Protein AF-A0A540KWW9-F1 (afdb_monomer)

pLDDT: mean 82.39, std 13.44, range [48.59, 96.44]

Organism: Malus baccata (NCBI:txid106549)

Sequence (92 aa):
MARFLIVLTLILCFCFSSTVKAEAQSQTDPREVEVLKEILIQLGKKDWNFSIDPCINDTNWFTQTSDKLTLYNNTVICNCSNPDGFCHVVSM

Foldseek 3Di:
DVVVVVVVVVVVVVVVPDPPPPPPQQAADVVVLVVVVVVCVVVVNDQADSVDTLAPPDCSQWDDDDPVGVPDTRRFDWDCPDPVRHIYTPGD

Secondary structure (DSSP, 8-state):
-HHHHHHHHHHHHHHHS-------PPPBPHHHHHHHHHHHHHHT-----TTS-TTS--GGGS----TT-TT-----EEE---TTS-BEEEE-

Solvent-accessible surface area (backbone atoms only — not comparable to full-atom values): 5859 Å² total; per-residue (Å²): 110,72,71,59,53,53,53,53,53,54,54,52,54,58,68,73,69,69,81,77,82,77,75,78,75,59,50,52,44,70,68,56,57,52,52,51,52,53,51,31,62,75,68,68,58,82,74,68,62,83,92,49,68,70,65,72,79,51,74,58,41,43,59,72,93,43,102,87,45,88,87,61,75,56,38,56,39,60,45,68,84,46,92,86,60,31,21,42,80,76,48,82

Structure (mmCIF, N/CA/C/O backbone):
data_AF-A0A540KWW9-F1
#
_entry.id   AF-A0A540KWW9-F1
#
loop_
_atom_site.group_PDB
_atom_site.id
_atom_site.type_symbol
_atom_site.label_atom_id
_atom_site.label_alt_id
_atom_site.label_comp_id
_atom_site.label_asym_id
_atom_site.label_entity_id
_atom_site.label_seq_id
_atom_site.pdbx_PDB_ins_code
_atom_site.Cartn_x
_atom_site.Cartn_y
_atom_site.Cartn_z
_atom_site.occupancy
_atom_site.B_iso_or_equiv
_atom_site.auth_seq_id
_atom_site.auth_comp_id
_atom_site.auth_asym_id
_atom_site.auth_atom_id
_atom_site.pdbx_PDB_model_num
ATOM 1 N N . MET A 1 1 ? 30.525 16.760 -48.501 1.00 68.06 1 MET A N 1
ATOM 2 C CA . MET A 1 1 ? 31.402 15.898 -47.680 1.00 68.06 1 MET A CA 1
ATOM 3 C C . MET A 1 1 ? 31.397 16.343 -46.215 1.00 68.06 1 MET A C 1
ATOM 5 O O . MET A 1 1 ? 30.638 15.768 -45.454 1.00 68.06 1 MET A O 1
ATOM 9 N N . ALA A 1 2 ? 32.096 17.417 -45.817 1.00 73.50 2 ALA A N 1
ATOM 10 C CA . ALA A 1 2 ? 32.209 17.829 -44.402 1.00 73.50 2 ALA A CA 1
ATOM 11 C C . ALA A 1 2 ? 30.875 18.149 -43.689 1.00 73.50 2 ALA A C 1
ATOM 13 O O . ALA A 1 2 ? 30.670 17.739 -42.554 1.00 73.50 2 ALA A O 1
ATOM 14 N N . ARG A 1 3 ? 29.928 18.819 -44.363 1.00 75.75 3 ARG A N 1
ATOM 15 C CA . ARG A 1 3 ? 28.611 19.152 -43.779 1.00 75.75 3 ARG A CA 1
ATOM 16 C C . ARG A 1 3 ? 27.757 17.920 -43.462 1.00 75.75 3 ARG A C 1
ATOM 18 O O . ARG A 1 3 ? 27.061 17.908 -42.459 1.00 75.75 3 ARG A O 1
ATOM 25 N N . PHE A 1 4 ? 27.846 16.884 -44.297 1.00 78.62 4 PHE A N 1
ATOM 26 C CA . PHE A 1 4 ? 27.139 15.619 -44.083 1.00 78.62 4 PHE A CA 1
ATOM 27 C C . PHE A 1 4 ? 27.736 14.848 -42.898 1.00 78.62 4 PHE A C 1
ATOM 29 O O . PHE A 1 4 ? 26.999 14.321 -42.072 1.00 78.62 4 PHE A O 1
ATOM 36 N N . LEU A 1 5 ? 29.068 14.868 -42.770 1.00 82.00 5 LEU A N 1
ATOM 37 C CA . LEU A 1 5 ? 29.774 14.265 -41.639 1.00 82.00 5 LEU A CA 1
ATOM 38 C C . LEU A 1 5 ? 29.413 14.949 -40.312 1.00 82.00 5 LEU A C 1
ATOM 40 O O . LEU A 1 5 ? 29.158 14.257 -39.339 1.00 82.00 5 LEU A O 1
ATOM 44 N N . ILE A 1 6 ? 29.303 16.282 -40.281 1.00 83.94 6 ILE A N 1
ATOM 45 C CA . ILE A 1 6 ? 28.908 17.026 -39.070 1.00 83.94 6 ILE A CA 1
ATOM 46 C C . ILE A 1 6 ? 27.490 16.651 -38.618 1.00 83.94 6 ILE A C 1
ATOM 48 O O . ILE A 1 6 ? 27.270 16.400 -37.436 1.00 83.94 6 ILE A O 1
ATOM 52 N N . VAL A 1 7 ? 26.535 16.574 -39.551 1.00 83.69 7 VAL A N 1
ATOM 53 C CA . VAL A 1 7 ? 25.149 16.188 -39.236 1.00 83.69 7 VAL A CA 1
ATOM 54 C C . VAL A 1 7 ? 25.086 14.753 -38.706 1.00 83.69 7 VAL A C 1
ATOM 56 O O . VAL A 1 7 ? 24.404 14.499 -37.716 1.00 83.69 7 VAL A O 1
ATOM 59 N N . LEU A 1 8 ? 25.846 13.831 -39.306 1.00 82.88 8 LEU A N 1
ATOM 60 C CA . LEU A 1 8 ? 25.918 12.441 -38.858 1.00 82.88 8 LEU A CA 1
ATOM 61 C C . LEU A 1 8 ? 26.482 12.323 -37.431 1.00 82.88 8 LEU A C 1
ATOM 63 O O . LEU A 1 8 ? 25.931 11.588 -36.614 1.00 82.88 8 LEU A O 1
ATOM 67 N N . THR A 1 9 ? 27.529 13.087 -37.104 1.00 82.31 9 THR A N 1
ATOM 68 C CA . THR A 1 9 ? 28.122 13.111 -35.757 1.00 82.31 9 THR A CA 1
ATOM 69 C C . THR A 1 9 ? 27.146 13.642 -34.704 1.00 82.31 9 THR A C 1
ATOM 71 O O . THR A 1 9 ? 27.073 13.093 -33.607 1.00 82.31 9 THR A O 1
ATOM 74 N N . LEU A 1 10 ? 26.357 14.671 -35.030 1.00 80.38 10 LEU A N 1
ATOM 75 C CA . LEU A 1 10 ? 25.360 15.233 -34.110 1.00 80.38 10 LEU A CA 1
ATOM 76 C C . LEU A 1 10 ? 24.218 14.248 -33.814 1.00 80.38 10 LEU A C 1
ATOM 78 O O . LEU A 1 10 ? 23.807 14.124 -32.662 1.00 80.38 10 LEU A O 1
ATOM 82 N N . ILE A 1 11 ? 23.746 13.512 -34.827 1.00 80.25 11 ILE A N 1
ATOM 83 C CA . ILE A 1 11 ? 22.713 12.473 -34.664 1.00 80.25 11 ILE A CA 1
ATOM 84 C C . ILE A 1 11 ? 23.231 11.342 -33.771 1.00 80.25 11 ILE A C 1
ATOM 86 O O . ILE A 1 11 ? 22.550 10.940 -32.830 1.00 80.25 11 ILE A O 1
ATOM 90 N N . LEU A 1 12 ? 24.459 10.874 -34.018 1.00 77.06 12 LEU A N 1
ATOM 91 C CA . LEU A 1 12 ? 25.088 9.831 -33.208 1.00 77.06 12 LEU A CA 1
ATOM 92 C C . LEU A 1 12 ? 25.232 10.273 -31.742 1.00 77.06 12 LEU A C 1
ATOM 94 O O . LEU A 1 12 ? 24.824 9.532 -30.853 1.00 77.06 12 LEU A O 1
ATOM 98 N N . CYS A 1 13 ? 25.707 11.494 -31.472 1.00 72.12 13 CYS A N 1
ATOM 99 C CA . CYS A 1 13 ? 25.793 12.038 -30.108 1.00 72.12 13 CYS A CA 1
ATOM 100 C C . CYS A 1 13 ? 24.439 12.070 -29.379 1.00 72.12 13 CYS A C 1
ATOM 102 O O . CYS A 1 13 ? 24.380 11.778 -28.182 1.00 72.12 13 CYS A O 1
ATOM 104 N N . PHE A 1 14 ? 23.351 12.394 -30.084 1.00 67.00 14 PHE A N 1
ATOM 105 C CA . PHE A 1 14 ? 22.016 12.438 -29.489 1.00 67.00 14 PHE A CA 1
ATOM 106 C C . PHE A 1 14 ? 21.504 11.033 -29.131 1.00 67.00 14 PHE A C 1
ATOM 108 O O . PHE A 1 14 ? 20.912 10.850 -28.071 1.00 67.00 14 PHE A O 1
ATOM 115 N N . CYS A 1 15 ? 21.813 10.019 -29.948 1.00 65.38 15 CYS A N 1
ATOM 116 C CA . CYS A 1 15 ? 21.425 8.628 -29.694 1.00 65.38 15 CYS A CA 1
ATOM 117 C C . CYS A 1 15 ? 22.131 7.993 -28.481 1.00 65.38 15 CYS A C 1
ATOM 119 O O . CYS A 1 15 ? 21.541 7.144 -27.820 1.00 65.38 15 CYS A O 1
ATOM 121 N N . PHE A 1 16 ? 23.365 8.398 -28.158 1.00 61.84 16 PHE A N 1
ATOM 122 C CA . PHE A 1 16 ? 24.099 7.859 -26.998 1.00 61.84 16 PHE A CA 1
ATOM 123 C C . PHE A 1 16 ? 23.735 8.529 -25.664 1.00 61.84 16 PHE A C 1
ATOM 125 O O . PHE A 1 16 ? 24.097 8.020 -24.606 1.00 61.84 16 PHE A O 1
ATOM 132 N N . SER A 1 17 ? 23.017 9.655 -25.693 1.00 61.34 17 SER A N 1
ATOM 133 C CA . SER A 1 17 ? 22.771 10.482 -24.501 1.00 61.34 17 SER A CA 1
ATOM 134 C C . SER A 1 17 ? 21.480 10.130 -23.749 1.00 61.34 17 SER A C 1
ATOM 136 O O . SER A 1 17 ? 21.191 10.722 -22.713 1.00 61.34 17 SER A O 1
ATOM 138 N N . SER A 1 18 ? 20.689 9.174 -24.238 1.00 57.00 18 SER A N 1
ATOM 139 C CA . SER A 1 18 ? 19.355 8.879 -23.699 1.00 57.00 18 SER A CA 1
ATOM 140 C C . SER A 1 18 ? 19.301 7.525 -22.996 1.00 57.00 18 SER A C 1
ATOM 142 O O . SER A 1 18 ? 18.565 6.632 -23.404 1.00 57.00 18 SER A O 1
ATOM 144 N N . THR A 1 19 ? 20.052 7.359 -21.908 1.00 55.19 19 THR A N 1
ATOM 145 C CA . THR A 1 19 ? 19.760 6.285 -20.945 1.00 55.19 19 THR A CA 1
ATOM 146 C C . THR A 1 19 ? 18.743 6.803 -19.930 1.00 55.19 19 THR A C 1
ATOM 148 O O . THR A 1 19 ? 19.077 7.208 -18.822 1.00 55.19 19 THR A O 1
ATOM 151 N N . VAL A 1 20 ? 17.464 6.837 -20.318 1.00 60.41 20 VAL A N 1
ATOM 152 C CA . VAL A 1 20 ? 16.382 7.027 -19.343 1.00 60.41 20 VAL A CA 1
ATOM 153 C C . VAL A 1 20 ? 16.256 5.715 -18.582 1.00 60.41 20 VAL A C 1
ATOM 155 O O . VAL A 1 20 ? 15.729 4.732 -19.100 1.00 60.41 20 VAL A O 1
ATOM 158 N N . LYS A 1 21 ? 16.788 5.676 -17.361 1.00 48.59 21 LYS A N 1
ATOM 159 C CA . LYS A 1 21 ? 16.584 4.557 -16.445 1.00 48.59 21 LYS A CA 1
ATOM 160 C C . LYS A 1 21 ? 15.146 4.651 -15.928 1.00 48.59 21 LYS A C 1
ATOM 162 O O . LYS A 1 21 ? 14.884 5.261 -14.900 1.00 48.59 21 LYS A O 1
ATOM 167 N N . ALA A 1 22 ? 14.200 4.128 -16.704 1.00 51.09 22 ALA A N 1
ATOM 168 C CA . ALA A 1 22 ? 12.854 3.876 -16.215 1.00 51.09 22 ALA A CA 1
ATOM 169 C C . ALA A 1 22 ? 12.959 2.703 -15.235 1.00 51.09 22 ALA A C 1
ATOM 171 O O . ALA A 1 22 ? 12.966 1.542 -15.637 1.00 51.09 22 ALA A O 1
ATOM 172 N N . GLU A 1 23 ? 13.151 3.005 -13.954 1.00 55.50 23 GLU A N 1
ATOM 173 C CA . GLU A 1 23 ? 13.013 2.004 -12.904 1.00 55.50 23 GLU A CA 1
ATOM 174 C C . GLU A 1 23 ? 11.529 1.643 -12.853 1.00 55.50 23 GLU A C 1
ATOM 176 O O . GLU A 1 23 ? 10.702 2.410 -12.365 1.00 55.50 23 GLU A O 1
ATOM 181 N N . ALA A 1 24 ? 11.171 0.507 -13.457 1.00 58.44 24 ALA A N 1
ATOM 182 C CA . ALA A 1 24 ? 9.870 -0.097 -13.236 1.00 58.44 24 ALA A CA 1
ATOM 183 C C . ALA A 1 24 ? 9.793 -0.415 -11.741 1.00 58.44 24 ALA A C 1
ATOM 185 O O . ALA A 1 24 ? 10.469 -1.3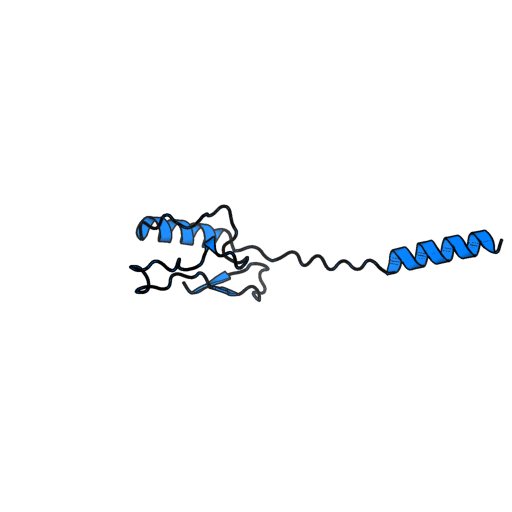27 -11.263 1.00 58.44 24 ALA A O 1
ATOM 186 N N . GLN A 1 25 ? 9.053 0.402 -10.993 1.00 65.75 25 GLN A N 1
ATOM 187 C CA . GLN A 1 25 ? 8.853 0.172 -9.574 1.00 65.75 25 GLN A CA 1
ATOM 188 C C . GLN A 1 25 ? 8.116 -1.159 -9.431 1.00 65.75 25 GLN A C 1
ATOM 190 O O . GLN A 1 25 ? 7.064 -1.368 -10.039 1.00 65.75 25 GLN A O 1
ATOM 195 N N . SER A 1 26 ? 8.737 -2.084 -8.702 1.00 80.38 26 SER A N 1
ATOM 196 C CA . SER A 1 26 ? 8.139 -3.372 -8.380 1.00 80.38 26 SER A CA 1
ATOM 197 C C . SER A 1 26 ? 6.782 -3.144 -7.703 1.00 80.38 26 SER A C 1
ATOM 199 O O . SER A 1 26 ? 6.641 -2.235 -6.885 1.00 80.38 26 SER A O 1
ATOM 201 N N . GLN A 1 27 ? 5.777 -3.920 -8.104 1.00 91.38 27 GLN A N 1
ATOM 202 C CA . GLN A 1 27 ? 4.423 -3.840 -7.553 1.00 91.38 27 GLN A CA 1
ATOM 203 C C . GLN A 1 27 ? 4.313 -4.702 -6.296 1.00 91.38 27 GLN A C 1
ATOM 205 O O . GLN A 1 27 ? 5.110 -5.624 -6.101 1.00 91.38 27 GLN A O 1
ATOM 210 N N . THR A 1 28 ? 3.319 -4.439 -5.451 1.00 95.19 28 THR A N 1
ATOM 211 C CA . THR A 1 28 ? 3.009 -5.346 -4.342 1.00 95.19 28 THR A CA 1
ATOM 212 C C . THR A 1 28 ? 2.549 -6.707 -4.860 1.00 95.19 28 THR A C 1
ATOM 214 O O . THR A 1 28 ? 1.827 -6.788 -5.857 1.00 95.19 28 THR A O 1
ATOM 217 N N . ASP A 1 29 ? 2.924 -7.784 -4.165 1.00 94.81 29 ASP A N 1
ATOM 218 C CA . ASP A 1 29 ? 2.381 -9.116 -4.440 1.00 94.81 29 ASP A CA 1
ATOM 219 C C . ASP A 1 29 ? 0.832 -9.090 -4.397 1.00 94.81 29 ASP A C 1
ATOM 221 O O . ASP A 1 29 ? 0.244 -8.744 -3.365 1.00 94.81 29 ASP A O 1
ATOM 225 N N . PRO A 1 30 ? 0.132 -9.488 -5.479 1.00 94.38 30 PRO A N 1
ATOM 226 C CA . PRO A 1 30 ? -1.330 -9.480 -5.528 1.00 94.38 30 PRO A CA 1
ATOM 227 C C . PRO A 1 30 ? -2.008 -10.278 -4.404 1.00 94.38 30 PRO A C 1
ATOM 229 O O . PRO A 1 30 ? -3.141 -9.973 -4.029 1.00 94.38 30 PRO A O 1
ATOM 232 N N . ARG A 1 31 ? -1.334 -11.295 -3.856 1.00 96.00 31 ARG A N 1
ATOM 233 C CA . ARG A 1 31 ? -1.838 -12.098 -2.733 1.00 96.00 31 ARG A CA 1
ATOM 234 C C . ARG A 1 31 ? -1.879 -11.286 -1.445 1.00 96.00 31 ARG A C 1
ATOM 236 O O . ARG A 1 31 ? -2.833 -11.405 -0.686 1.00 96.00 31 ARG A O 1
ATOM 243 N N . GLU A 1 32 ? -0.884 -10.434 -1.218 1.00 96.25 32 GLU A N 1
ATOM 244 C CA . GLU A 1 32 ? -0.867 -9.533 -0.063 1.00 96.25 32 GLU A CA 1
ATOM 245 C C . GLU A 1 32 ? -1.943 -8.460 -0.181 1.00 96.25 32 GLU A C 1
ATOM 247 O O . GLU A 1 32 ? -2.595 -8.135 0.808 1.00 96.25 32 GLU A O 1
ATOM 252 N N . VAL A 1 33 ? -2.198 -7.964 -1.397 1.00 95.81 33 VAL A N 1
ATOM 253 C CA . VAL A 1 33 ? -3.298 -7.024 -1.648 1.00 95.81 33 VAL A CA 1
ATOM 254 C C . VAL A 1 33 ? -4.645 -7.640 -1.258 1.00 95.81 33 VAL A C 1
ATOM 256 O O . VAL A 1 33 ? -5.480 -6.954 -0.672 1.00 95.81 33 VAL A O 1
ATOM 259 N N . GLU A 1 34 ? -4.865 -8.927 -1.535 1.00 96.44 34 GLU A N 1
ATOM 260 C CA . GLU A 1 34 ? -6.091 -9.618 -1.120 1.00 96.44 34 GLU A CA 1
ATOM 261 C C . GLU A 1 34 ? -6.170 -9.793 0.404 1.00 96.44 34 GLU A C 1
ATOM 263 O O . GLU A 1 34 ? -7.194 -9.474 1.007 1.00 96.44 34 GLU A O 1
ATOM 268 N N . VAL A 1 35 ? -5.066 -10.179 1.050 1.00 95.50 35 VAL A N 1
ATOM 269 C CA . VAL A 1 35 ? -4.990 -10.275 2.519 1.00 95.50 35 VAL A CA 1
ATOM 270 C C . VAL A 1 35 ? -5.282 -8.924 3.186 1.00 95.50 35 VAL A C 1
ATOM 272 O O . VAL A 1 35 ? -6.027 -8.860 4.165 1.00 95.50 35 VAL A O 1
ATOM 275 N N . LEU A 1 36 ? -4.768 -7.815 2.644 1.00 94.50 36 LEU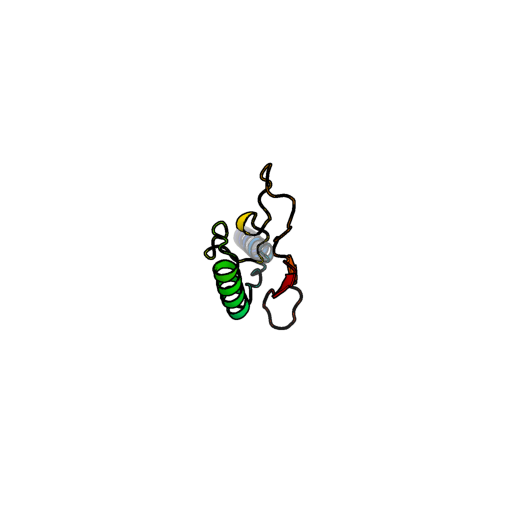 A N 1
ATOM 276 C CA . LEU A 1 36 ? -5.059 -6.472 3.155 1.00 94.50 36 LEU A CA 1
ATOM 277 C C . LEU A 1 36 ? -6.545 -6.101 3.031 1.00 94.50 36 LEU A C 1
ATOM 279 O O . LEU A 1 36 ? -7.076 -5.422 3.915 1.00 94.50 36 LEU A O 1
ATOM 283 N N . LYS A 1 37 ? -7.242 -6.548 1.976 1.00 94.56 37 LYS A N 1
ATOM 284 C CA . LYS A 1 37 ? -8.699 -6.355 1.854 1.00 94.56 37 LYS A CA 1
ATOM 285 C C . LYS A 1 37 ? -9.449 -7.113 2.939 1.00 94.56 37 LYS A C 1
ATOM 287 O O . LYS A 1 37 ? -10.358 -6.548 3.546 1.00 94.56 37 LYS A O 1
ATOM 292 N N . GLU A 1 38 ? -9.063 -8.356 3.212 1.00 95.31 38 GLU A N 1
ATOM 293 C CA . GLU A 1 38 ? -9.670 -9.150 4.284 1.00 95.31 38 GLU A CA 1
ATOM 294 C C . GLU A 1 38 ? -9.468 -8.492 5.655 1.00 95.31 38 GLU A C 1
ATOM 296 O O . GLU A 1 38 ? -10.429 -8.354 6.416 1.00 95.31 38 GLU A O 1
ATOM 301 N N . ILE A 1 39 ? -8.253 -8.012 5.946 1.00 91.62 39 ILE A N 1
ATOM 302 C CA . ILE A 1 39 ? -7.942 -7.266 7.175 1.00 91.62 39 ILE A CA 1
ATOM 303 C C . ILE A 1 39 ? -8.820 -6.017 7.283 1.00 91.62 39 ILE A C 1
ATOM 305 O O . ILE A 1 39 ? -9.425 -5.774 8.328 1.00 91.62 39 ILE A O 1
ATOM 309 N N . LEU A 1 40 ? -8.938 -5.238 6.205 1.00 89.81 40 LEU A N 1
ATOM 310 C CA . LEU A 1 40 ? -9.778 -4.042 6.183 1.00 89.81 40 LEU A CA 1
ATOM 311 C C . LEU A 1 40 ? -11.245 -4.364 6.503 1.00 89.81 40 LEU A C 1
ATOM 313 O O . LEU A 1 40 ? -11.862 -3.653 7.300 1.00 89.81 40 LEU A O 1
ATOM 317 N N . ILE A 1 41 ? -11.785 -5.439 5.922 1.00 91.81 41 ILE A N 1
ATOM 318 C CA . ILE A 1 41 ? -13.156 -5.900 6.176 1.00 91.81 41 ILE A CA 1
ATOM 319 C C . ILE A 1 41 ? -13.328 -6.270 7.651 1.00 91.81 41 ILE A C 1
ATOM 321 O O . ILE A 1 41 ? -14.283 -5.820 8.285 1.00 91.81 41 ILE A O 1
ATOM 325 N N . GLN A 1 42 ? -12.397 -7.046 8.210 1.00 92.50 42 GLN A N 1
ATOM 326 C CA . GLN A 1 42 ? -12.460 -7.484 9.607 1.00 92.50 42 GLN A CA 1
ATOM 327 C C . GLN A 1 42 ? -12.339 -6.319 10.597 1.00 92.50 42 GLN A C 1
ATOM 329 O O . GLN A 1 42 ? -13.019 -6.310 11.621 1.00 92.50 42 GLN A O 1
ATOM 334 N N . LEU A 1 43 ? -11.517 -5.315 10.282 1.00 88.06 43 LEU A N 1
ATOM 335 C CA . LEU A 1 43 ? -11.337 -4.120 11.109 1.00 88.06 43 LEU A CA 1
ATOM 336 C C . LEU A 1 43 ? -12.436 -3.062 10.903 1.00 88.06 43 LEU A C 1
ATOM 338 O O . LEU A 1 43 ? -12.465 -2.065 11.623 1.00 88.06 43 LEU A O 1
ATOM 342 N N . GLY A 1 44 ? -13.327 -3.235 9.920 1.00 86.19 44 GLY A N 1
ATOM 343 C CA . GLY A 1 44 ? -14.345 -2.237 9.573 1.00 86.19 44 GLY A CA 1
ATOM 344 C C . GLY A 1 44 ? -13.759 -0.912 9.067 1.00 86.19 44 GLY A C 1
ATOM 345 O O . GLY A 1 44 ? -14.425 0.127 9.129 1.00 86.19 44 GLY A O 1
ATOM 346 N N . LYS A 1 45 ? -12.514 -0.940 8.582 1.00 81.94 45 LYS A N 1
ATOM 347 C CA . LYS A 1 45 ? -11.780 0.216 8.063 1.00 81.94 45 LYS A CA 1
ATOM 348 C C . LYS A 1 45 ? -12.337 0.604 6.682 1.00 81.94 45 LYS A C 1
ATOM 350 O O . LYS A 1 45 ? -12.792 -0.254 5.934 1.00 81.94 45 LYS A O 1
ATOM 355 N N . LYS A 1 46 ? -12.365 1.897 6.336 1.00 83.06 46 LYS A N 1
ATOM 356 C CA . LYS A 1 46 ? -13.026 2.386 5.095 1.00 83.06 46 LYS A CA 1
ATOM 357 C C . LYS A 1 46 ? -12.201 3.366 4.267 1.00 83.06 46 LYS A C 1
ATOM 359 O O . LYS A 1 46 ? -12.620 3.775 3.194 1.00 83.06 46 LYS A O 1
ATOM 364 N N . ASP A 1 47 ? -11.056 3.764 4.788 1.00 83.88 47 ASP A N 1
ATOM 365 C CA . ASP A 1 47 ? -10.235 4.871 4.309 1.00 83.88 47 ASP A CA 1
ATOM 366 C C . ASP A 1 47 ? -9.045 4.424 3.444 1.00 83.88 47 ASP A C 1
ATOM 368 O O . ASP A 1 47 ? -8.274 5.273 3.020 1.00 83.88 47 ASP A O 1
ATOM 372 N N . TRP A 1 48 ? -8.898 3.125 3.146 1.00 89.50 48 TRP A N 1
ATOM 373 C CA . TRP A 1 48 ? -7.941 2.656 2.134 1.00 89.50 48 TRP A CA 1
ATOM 374 C C . TRP A 1 48 ? -8.596 2.503 0.762 1.00 89.50 48 TRP A C 1
ATOM 376 O O . TRP A 1 48 ? -9.584 1.787 0.597 1.00 89.50 48 TRP A O 1
ATOM 386 N N . ASN A 1 49 ? -7.987 3.126 -0.239 1.00 92.50 49 ASN A N 1
ATOM 387 C CA . ASN A 1 49 ? -8.273 2.950 -1.652 1.00 92.50 49 ASN A CA 1
ATOM 388 C C . ASN A 1 49 ? -7.341 1.889 -2.257 1.00 92.50 49 ASN A C 1
ATOM 390 O O . ASN A 1 49 ? -6.179 2.166 -2.541 1.00 92.50 49 ASN A O 1
ATOM 394 N N . PHE A 1 50 ? -7.869 0.693 -2.520 1.00 92.69 50 PHE A N 1
ATOM 395 C CA . PHE A 1 50 ? -7.125 -0.411 -3.150 1.00 92.69 50 PHE A CA 1
ATOM 396 C C . PHE A 1 50 ? -6.851 -0.217 -4.652 1.00 92.69 50 PHE A C 1
ATOM 398 O O . PHE A 1 50 ? -6.265 -1.093 -5.280 1.00 92.69 50 PHE A O 1
ATOM 405 N N . SER A 1 51 ? -7.269 0.907 -5.246 1.00 93.19 51 SER A N 1
ATOM 406 C CA . SER A 1 51 ? -6.867 1.277 -6.615 1.00 93.19 51 SER A CA 1
ATOM 407 C C . SER A 1 51 ? -5.440 1.837 -6.674 1.00 93.19 51 SER A C 1
ATOM 409 O O . SER A 1 51 ? -4.917 2.062 -7.762 1.00 93.19 51 SER A O 1
ATOM 411 N N . ILE A 1 52 ? -4.839 2.109 -5.513 1.00 93.44 52 ILE A N 1
ATOM 412 C CA . ILE A 1 52 ? -3.481 2.624 -5.342 1.00 93.44 52 ILE A CA 1
ATOM 413 C C . ILE A 1 52 ? -2.638 1.483 -4.775 1.00 93.44 52 ILE A C 1
ATOM 415 O O . ILE A 1 52 ? -3.055 0.850 -3.812 1.00 93.44 52 ILE A O 1
ATOM 419 N N . ASP A 1 53 ? -1.468 1.214 -5.350 1.00 94.00 53 ASP A N 1
ATOM 420 C CA . ASP A 1 53 ?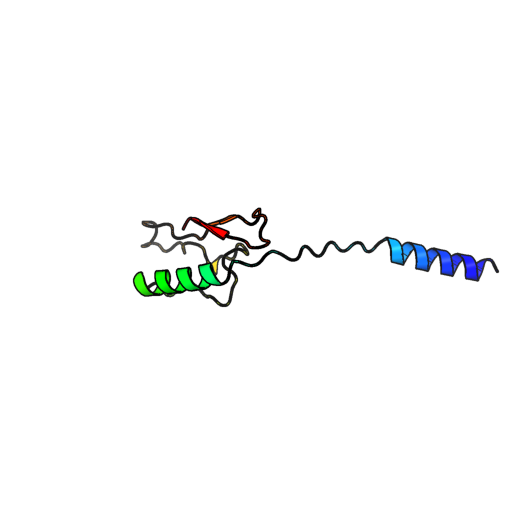 -0.568 0.170 -4.845 1.00 94.00 53 ASP A CA 1
ATOM 421 C C . ASP A 1 53 ? -0.121 0.483 -3.391 1.00 94.00 53 ASP A C 1
ATOM 423 O O . ASP A 1 53 ? 0.161 1.642 -3.072 1.00 94.00 53 ASP A O 1
ATOM 427 N N . PRO A 1 54 ? -0.104 -0.496 -2.469 1.00 93.50 54 PRO A N 1
ATOM 428 C CA . PRO A 1 54 ? 0.262 -0.258 -1.071 1.00 93.50 54 PRO A CA 1
ATOM 429 C C . PRO A 1 54 ? 1.730 0.078 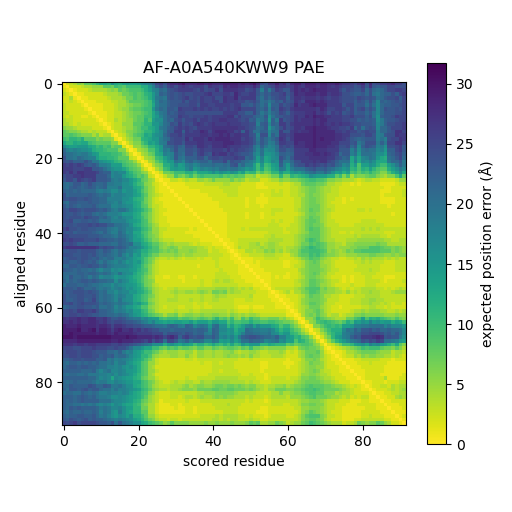-0.831 1.00 93.50 54 PRO A C 1
ATOM 431 O O . PRO A 1 54 ? 2.0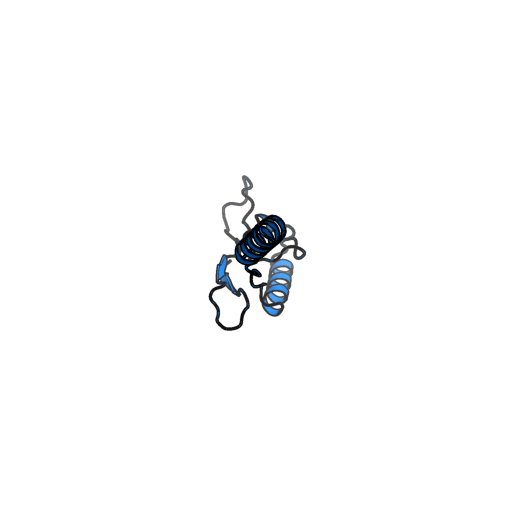51 0.689 0.187 1.00 93.50 54 PRO A O 1
ATOM 434 N N . CYS A 1 55 ? 2.621 -0.246 -1.763 1.00 93.56 55 CYS A N 1
ATOM 435 C CA . CYS A 1 55 ? 4.056 -0.059 -1.604 1.00 93.56 55 CYS A CA 1
ATOM 436 C C . CYS A 1 55 ? 4.628 1.139 -2.380 1.00 93.56 55 CYS A C 1
ATOM 438 O O . CYS A 1 55 ? 5.843 1.348 -2.357 1.00 93.56 55 CYS A O 1
ATOM 440 N N . ILE A 1 56 ? 3.792 1.984 -3.000 1.00 90.88 56 ILE A N 1
ATOM 441 C CA . ILE A 1 56 ? 4.242 3.216 -3.685 1.00 90.88 56 ILE A CA 1
ATOM 442 C C . ILE A 1 56 ? 4.316 4.459 -2.777 1.00 90.88 56 ILE A C 1
ATOM 444 O O . ILE A 1 56 ? 4.410 5.579 -3.275 1.00 90.88 56 ILE A O 1
ATOM 448 N N . ASN A 1 57 ? 4.336 4.270 -1.450 1.00 84.75 57 ASN A N 1
ATOM 449 C CA . ASN A 1 57 ? 4.498 5.330 -0.440 1.00 84.75 57 ASN A CA 1
ATOM 450 C C . ASN A 1 57 ? 3.464 6.473 -0.561 1.00 84.75 57 ASN A C 1
ATOM 452 O O . ASN A 1 57 ? 3.791 7.651 -0.409 1.00 84.75 57 ASN A O 1
ATOM 456 N N . ASP A 1 58 ? 2.216 6.114 -0.861 1.00 91.19 58 ASP A N 1
ATOM 457 C CA . ASP A 1 58 ? 1.089 7.042 -0.953 1.00 91.19 58 ASP A CA 1
ATOM 458 C C . ASP A 1 58 ? 0.407 7.227 0.415 1.00 91.19 58 ASP A C 1
ATOM 460 O O . ASP A 1 58 ? 0.272 6.277 1.192 1.00 91.19 58 ASP A O 1
ATOM 464 N N . THR A 1 59 ? -0.072 8.442 0.701 1.00 89.25 59 THR A N 1
ATOM 465 C CA . THR A 1 59 ? -0.722 8.777 1.980 1.00 89.25 59 THR A CA 1
ATOM 466 C C . THR A 1 59 ? -2.014 8.008 2.228 1.00 89.25 59 THR A C 1
ATOM 468 O O . THR A 1 59 ? -2.433 7.892 3.379 1.00 89.25 59 THR A O 1
ATOM 471 N N . ASN A 1 60 ? -2.615 7.434 1.182 1.00 90.81 60 ASN A N 1
ATOM 472 C CA . ASN A 1 60 ? -3.715 6.487 1.275 1.00 90.81 60 ASN A CA 1
ATOM 473 C C . ASN A 1 60 ? -3.446 5.382 2.299 1.00 90.81 60 ASN A C 1
ATOM 475 O O . ASN A 1 60 ? -4.360 4.971 2.998 1.00 90.81 60 ASN A O 1
ATOM 479 N N . TRP A 1 61 ? -2.201 4.921 2.412 1.00 91.69 61 TRP A N 1
ATOM 480 C CA . TRP A 1 61 ? -1.824 3.788 3.254 1.00 91.69 61 TRP A CA 1
ATOM 481 C C . TRP A 1 61 ? -1.311 4.189 4.636 1.00 91.69 61 TRP A C 1
ATOM 483 O O . TRP A 1 61 ? -0.874 3.327 5.396 1.00 91.69 61 TRP A O 1
ATOM 493 N N . PHE A 1 62 ? -1.370 5.479 4.973 1.00 88.50 62 PHE A N 1
ATOM 494 C CA . PHE A 1 62 ? -0.895 6.011 6.246 1.00 88.50 62 PHE A CA 1
ATOM 495 C C . PHE A 1 62 ? -2.042 6.165 7.241 1.00 88.50 62 PHE A C 1
ATOM 497 O O . PHE A 1 62 ? -3.205 6.353 6.875 1.00 88.50 62 PHE A O 1
ATOM 504 N N . THR A 1 63 ? -1.709 6.149 8.529 1.00 82.81 63 THR A N 1
ATOM 505 C CA . THR A 1 63 ? -2.662 6.523 9.576 1.00 82.81 63 THR A CA 1
ATOM 506 C C . THR A 1 63 ? -3.035 7.990 9.430 1.00 82.81 63 THR A C 1
ATOM 508 O O . THR A 1 63 ? -2.196 8.875 9.602 1.00 82.81 63 THR A O 1
ATOM 511 N N . GLN A 1 64 ? -4.305 8.266 9.136 1.00 74.88 64 GLN A N 1
ATOM 512 C CA . GLN A 1 64 ? -4.788 9.640 9.078 1.00 74.88 64 GLN A CA 1
ATOM 513 C C . GLN A 1 64 ? -4.783 10.251 10.480 1.00 74.88 64 GLN A C 1
ATOM 515 O O . GLN A 1 64 ? -5.439 9.756 11.401 1.00 74.88 64 GLN A O 1
ATOM 520 N N . THR A 1 65 ? -4.059 11.356 10.638 1.00 64.94 65 THR A N 1
ATOM 521 C CA . THR A 1 65 ? -4.033 12.131 11.876 1.00 64.94 65 THR A CA 1
ATOM 522 C C . THR A 1 65 ? -5.395 12.797 12.072 1.00 64.94 65 THR A C 1
ATOM 524 O O . THR A 1 65 ? -5.674 13.848 11.503 1.00 64.94 65 THR A O 1
ATOM 527 N N . SER A 1 66 ? -6.271 12.172 12.853 1.00 62.44 66 SER A N 1
ATOM 528 C CA . SER A 1 66 ? -7.493 12.800 13.359 1.00 62.44 66 SER A CA 1
ATOM 529 C C . SER A 1 66 ? -7.371 12.984 14.870 1.00 62.44 66 SER A C 1
ATOM 531 O O . SER A 1 66 ? -6.779 12.146 15.555 1.00 62.44 66 SER A O 1
ATOM 533 N N . ASP A 1 67 ? -7.975 14.054 15.396 1.00 53.88 67 ASP A N 1
ATOM 534 C CA . ASP A 1 67 ? -7.903 14.469 16.808 1.00 53.88 67 ASP A CA 1
ATOM 535 C C . ASP A 1 67 ? -8.404 13.408 17.814 1.00 53.88 67 ASP A C 1
ATOM 537 O O . ASP A 1 67 ? -8.254 13.575 19.023 1.00 53.88 67 ASP A O 1
ATOM 541 N N . LYS A 1 68 ? -9.003 12.306 17.340 1.00 55.12 68 LYS A N 1
ATOM 542 C CA . LYS A 1 68 ? -9.502 11.188 18.161 1.00 55.12 68 LYS A CA 1
ATOM 543 C C . LYS A 1 68 ? -8.775 9.851 17.930 1.00 55.12 68 LYS A C 1
ATOM 545 O O . LYS A 1 68 ? -9.149 8.868 18.564 1.00 55.12 68 LYS A O 1
ATOM 550 N N . LEU A 1 69 ? -7.790 9.781 17.027 1.00 57.44 69 LEU A N 1
ATOM 551 C CA . LEU A 1 69 ? -7.354 8.522 16.393 1.00 57.44 69 LEU A CA 1
ATOM 552 C C . LEU A 1 69 ? -5.888 8.107 16.602 1.00 57.44 69 LEU A C 1
ATOM 554 O O . LEU A 1 69 ? -5.508 7.037 16.142 1.00 57.44 69 LEU A O 1
ATOM 558 N N . THR A 1 70 ? -5.064 8.853 17.341 1.00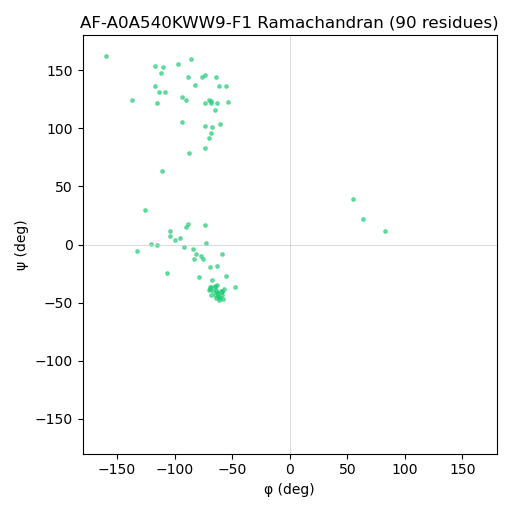 60.22 70 THR A N 1
ATOM 559 C CA . THR A 1 70 ? -3.631 8.521 17.527 1.00 60.22 70 THR A CA 1
ATOM 560 C C . THR A 1 70 ? -3.340 7.329 18.456 1.00 60.22 70 THR A C 1
ATOM 562 O O . THR A 1 70 ? -2.209 7.159 18.900 1.00 60.22 70 THR A O 1
ATOM 565 N N . LEU A 1 71 ? -4.326 6.476 18.753 1.00 67.00 71 LEU A N 1
ATOM 566 C CA . LEU A 1 71 ? -4.125 5.278 19.580 1.00 67.00 71 LEU A CA 1
ATOM 567 C C . LEU A 1 71 ? -3.483 4.114 18.809 1.00 67.00 71 LEU A C 1
ATOM 569 O O . LEU A 1 71 ? -2.798 3.301 19.425 1.00 67.00 71 LEU A O 1
ATOM 573 N N . TYR A 1 72 ? -3.679 4.033 17.489 1.00 72.69 72 TYR A N 1
ATOM 574 C CA . TYR A 1 72 ? -3.201 2.916 16.670 1.00 72.69 72 TYR A CA 1
ATOM 575 C C . TYR A 1 72 ? -2.595 3.432 15.364 1.00 72.69 72 TYR A C 1
ATOM 577 O O . TYR A 1 72 ? -3.255 4.150 14.617 1.00 72.69 72 TYR A O 1
ATOM 585 N N . ASN A 1 73 ? -1.338 3.065 15.107 1.00 82.06 73 ASN A N 1
ATOM 586 C CA . ASN A 1 73 ? -0.683 3.259 13.819 1.00 82.06 73 ASN A CA 1
ATOM 587 C C . ASN A 1 73 ? -0.941 2.005 12.979 1.00 82.06 73 ASN A C 1
ATOM 589 O O . ASN A 1 73 ? -0.705 0.901 13.452 1.00 82.06 73 ASN A O 1
ATOM 593 N N . ASN A 1 74 ? -1.499 2.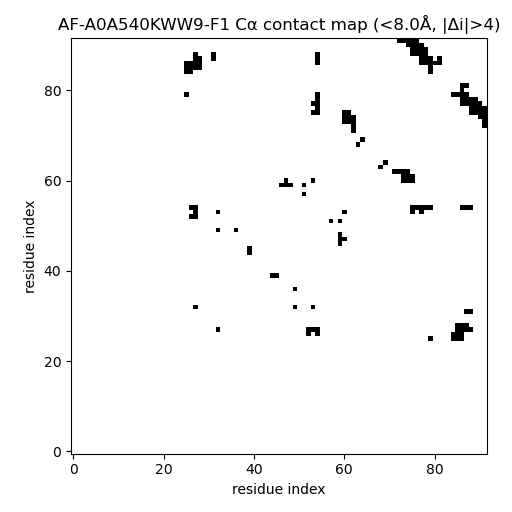206 11.797 1.00 82.38 74 ASN A N 1
ATOM 594 C CA . ASN A 1 74 ? -1.848 1.198 10.803 1.00 82.38 74 ASN A CA 1
ATOM 595 C C . ASN A 1 74 ? -1.213 1.533 9.443 1.00 82.38 74 ASN A C 1
ATOM 597 O O . ASN A 1 74 ? -1.808 1.289 8.392 1.00 82.38 74 ASN A O 1
ATOM 601 N N . THR A 1 75 ? -0.059 2.196 9.473 1.00 89.75 75 THR A N 1
ATOM 602 C CA . THR A 1 75 ? 0.677 2.597 8.279 1.00 89.75 75 THR A CA 1
ATOM 603 C C . THR A 1 75 ? 1.325 1.378 7.648 1.00 89.75 75 THR A C 1
ATOM 605 O O . THR A 1 75 ? 2.154 0.723 8.274 1.00 89.75 75 THR A O 1
ATOM 608 N N . VAL A 1 76 ? 0.995 1.100 6.388 1.00 92.56 76 VAL A N 1
ATOM 609 C CA . VAL A 1 76 ? 1.611 -0.010 5.655 1.00 92.56 76 VAL A CA 1
ATOM 610 C C . VAL A 1 76 ? 3.069 0.324 5.347 1.00 92.56 76 VAL A C 1
ATOM 612 O O . VAL A 1 76 ? 3.372 1.346 4.733 1.00 92.56 76 VAL A O 1
ATOM 615 N N . ILE A 1 77 ? 3.977 -0.552 5.771 1.00 93.69 77 ILE A N 1
ATOM 616 C CA . ILE A 1 77 ? 5.410 -0.457 5.488 1.00 93.69 77 ILE A CA 1
ATOM 617 C C . ILE A 1 77 ? 5.796 -1.629 4.598 1.00 93.69 77 ILE A C 1
ATOM 619 O O . ILE A 1 77 ? 5.488 -2.781 4.912 1.00 93.69 77 ILE A O 1
ATOM 623 N N . CYS A 1 78 ? 6.518 -1.337 3.517 1.00 94.94 78 CYS A N 1
ATOM 624 C CA . CYS A 1 78 ? 6.963 -2.337 2.557 1.00 94.94 78 CYS A CA 1
ATOM 625 C C . CYS A 1 78 ? 8.485 -2.451 2.469 1.00 94.94 78 CYS A C 1
ATOM 627 O O . CYS A 1 78 ? 9.223 -1.486 2.671 1.00 94.94 78 CYS A O 1
ATOM 629 N N . ASN A 1 79 ? 8.942 -3.635 2.070 1.00 93.81 79 ASN A N 1
ATOM 630 C CA . ASN A 1 79 ? 10.289 -3.886 1.588 1.00 93.81 79 ASN A CA 1
ATOM 631 C C . ASN A 1 79 ? 10.223 -4.308 0.113 1.00 93.81 79 ASN A C 1
ATOM 633 O O . ASN A 1 79 ? 9.581 -5.299 -0.218 1.00 93.81 79 ASN A O 1
ATOM 637 N N . CYS A 1 80 ? 10.899 -3.562 -0.760 1.00 92.94 80 CYS A N 1
ATOM 638 C CA . CYS A 1 80 ? 10.975 -3.826 -2.202 1.00 92.94 80 CYS A CA 1
ATOM 639 C C . CYS A 1 80 ? 12.318 -4.430 -2.643 1.00 92.94 80 CYS A C 1
ATOM 641 O O . CYS A 1 80 ? 12.618 -4.479 -3.831 1.00 92.94 80 CYS A O 1
ATOM 643 N N . SER A 1 81 ? 13.156 -4.864 -1.698 1.00 92.06 81 SER A N 1
ATOM 644 C CA . SER A 1 81 ? 14.469 -5.467 -1.982 1.00 92.06 81 SER A CA 1
ATOM 645 C C . SER A 1 81 ? 14.395 -6.990 -2.138 1.00 92.06 81 SER A C 1
ATOM 647 O O . SER A 1 81 ? 15.419 -7.669 -2.046 1.00 92.06 81 SER A O 1
ATOM 649 N N . ASN A 1 82 ? 13.191 -7.542 -2.309 1.00 86.69 82 ASN A N 1
ATOM 650 C CA . ASN A 1 82 ? 12.994 -8.980 -2.399 1.00 86.69 82 ASN A CA 1
ATOM 651 C C . ASN A 1 82 ? 13.427 -9.515 -3.770 1.00 86.69 82 ASN A C 1
ATOM 653 O O . ASN A 1 82 ? 13.268 -8.842 -4.791 1.00 86.69 82 ASN A O 1
ATOM 657 N N . PRO A 1 83 ? 13.995 -10.732 -3.811 1.00 89.62 83 PRO A N 1
ATOM 658 C CA . PRO A 1 83 ? 14.553 -11.300 -5.034 1.00 89.62 83 PRO A CA 1
ATOM 659 C C . PRO A 1 83 ? 13.494 -11.793 -6.031 1.00 89.62 83 PRO A C 1
ATOM 661 O O . PRO A 1 83 ? 13.844 -12.099 -7.168 1.00 89.62 83 PRO A O 1
ATOM 664 N N . ASP A 1 84 ? 12.229 -11.906 -5.628 1.00 91.06 84 ASP A N 1
ATOM 665 C CA . ASP A 1 84 ? 11.131 -12.401 -6.465 1.00 91.06 84 ASP A CA 1
ATOM 666 C C . ASP A 1 84 ? 10.512 -11.325 -7.372 1.00 91.06 84 ASP A C 1
ATOM 668 O O . ASP A 1 84 ? 9.667 -11.632 -8.213 1.00 91.06 84 ASP A O 1
ATOM 672 N N . GLY A 1 85 ? 10.977 -10.080 -7.249 1.00 89.00 85 GLY A N 1
ATOM 673 C CA . GLY A 1 85 ? 10.534 -8.970 -8.079 1.00 89.00 85 GLY A CA 1
ATOM 674 C C . GLY A 1 85 ? 9.235 -8.322 -7.611 1.00 89.00 85 GLY A C 1
ATOM 675 O O . GLY A 1 85 ? 8.714 -7.492 -8.360 1.00 89.00 85 GLY A O 1
ATOM 676 N N . PHE A 1 86 ? 8.747 -8.641 -6.404 1.00 93.50 86 PHE A N 1
ATOM 677 C CA . PHE A 1 86 ? 7.621 -7.971 -5.749 1.00 93.50 86 PHE A CA 1
ATOM 678 C C . PHE A 1 86 ? 8.064 -7.148 -4.528 1.00 93.50 86 PHE A C 1
ATOM 680 O O . PHE A 1 86 ? 9.054 -7.438 -3.848 1.00 93.50 86 PHE A O 1
ATOM 687 N N . CYS A 1 87 ? 7.295 -6.107 -4.220 1.00 94.44 87 CYS A N 1
ATOM 688 C CA . CYS A 1 87 ? 7.333 -5.468 -2.913 1.00 94.44 87 CYS A CA 1
ATOM 689 C C . CYS A 1 87 ? 6.459 -6.259 -1.937 1.00 94.44 87 CYS A C 1
ATOM 691 O O . CYS A 1 87 ? 5.335 -6.630 -2.276 1.00 94.44 87 CYS A O 1
ATOM 693 N N . HIS A 1 88 ? 6.954 -6.457 -0.717 1.00 95.44 88 HIS A N 1
ATOM 694 C CA . HIS A 1 88 ? 6.222 -7.154 0.338 1.00 95.44 88 HIS A CA 1
ATOM 695 C C . HIS A 1 88 ? 5.946 -6.233 1.516 1.00 95.44 88 HIS A C 1
ATOM 697 O O . HIS A 1 88 ? 6.838 -5.506 1.968 1.00 95.44 88 HIS A O 1
ATOM 703 N N . VAL A 1 89 ? 4.728 -6.293 2.038 1.00 94.88 89 VAL A N 1
ATOM 704 C CA . VAL A 1 89 ? 4.327 -5.653 3.287 1.00 94.88 89 VAL A CA 1
ATOM 705 C C 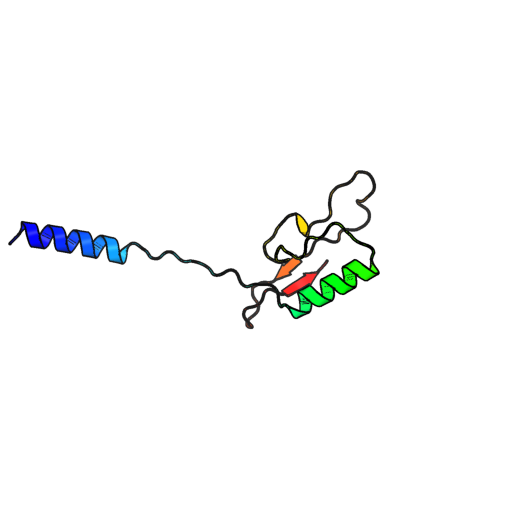. VAL A 1 89 ? 5.035 -6.348 4.447 1.00 94.88 89 VAL A C 1
ATOM 707 O O . VAL A 1 89 ? 4.913 -7.554 4.643 1.00 94.88 89 VAL A O 1
ATOM 710 N N . VAL A 1 90 ? 5.779 -5.579 5.240 1.00 94.94 90 VAL A N 1
ATOM 711 C CA . VAL A 1 90 ? 6.548 -6.089 6.388 1.00 94.94 90 VAL A CA 1
ATOM 712 C C . VAL A 1 90 ? 5.929 -5.717 7.731 1.00 94.94 90 VAL A C 1
ATOM 714 O O . VAL A 1 90 ? 6.153 -6.414 8.719 1.00 94.94 90 VAL A O 1
ATOM 717 N N . SER A 1 91 ? 5.149 -4.637 7.784 1.00 91.00 91 SER 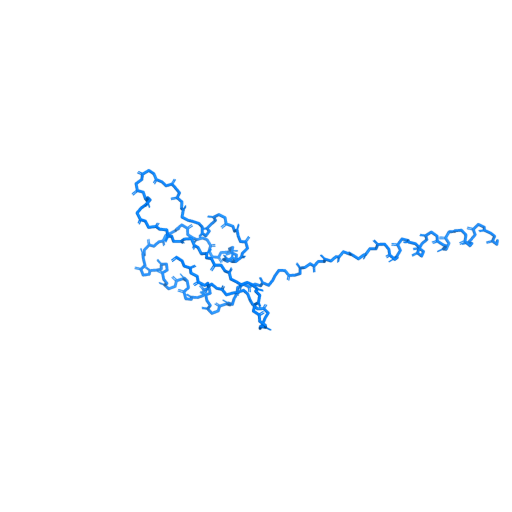A N 1
ATOM 718 C CA . SER A 1 91 ? 4.400 -4.248 8.978 1.00 91.00 91 SER A CA 1
ATOM 719 C C . SER A 1 91 ? 3.242 -3.312 8.648 1.00 91.00 91 SER A C 1
ATOM 721 O O . SER A 1 91 ? 3.224 -2.676 7.591 1.00 91.00 91 SER A O 1
ATOM 723 N N . MET A 1 92 ? 2.311 -3.223 9.596 1.00 86.50 92 MET A N 1
ATOM 724 C CA . MET A 1 92 ? 1.174 -2.309 9.628 1.00 86.50 92 MET A CA 1
ATOM 725 C C . MET A 1 92 ? 0.979 -1.816 11.057 1.00 86.50 92 MET A C 1
ATOM 727 O O . MET A 1 92 ? 1.068 -2.669 11.971 1.00 86.50 92 MET A O 1
#

Radius of gyration: 22.74 Å; Cα contacts (8 Å, |Δi|>4): 84; chains: 1; bounding box: 47×32×67 Å

Mean predicted aligned error: 11.34 Å